Protein AF-A0A409V7B9-F1 (afdb_monomer)

Secondary structure (DSSP, 8-state):
--PPPPEEEEE--SSHHHHHHHHHIIIII--TT-EEEEEEEE--HHHHHHHHS-S---HHHHHHHHHHHHHHHHHHHHHHHHHHHHTT--EEEEEEESS-HHHHHHHHHHHTT-SEEEE-SS-TTGGGGSSS--

Radius of gyration: 17.19 Å; Cα contacts (8 Å, |Δi|>4): 161; chains: 1; bounding box: 42×30×49 Å

Foldseek 3Di:
DPDAAAEEEQEDALDPLSLVLVVCCLPPPDDPRHAYEYEHEQDLPVVVVVVPDPDPDDPVVVVVSVVVSVVVSVVSLVVVVVSCVVSVHDYHYDYHYDDDSVVRSVVVCVVVVHPDYTYGPDDPVRVVPPPDDD

Mean predicted aligned error: 8.81 Å

Organism: Mytilus galloprovincialis (NCBI:txid29158)

Structure (mmCIF, N/CA/C/O backbone):
data_AF-A0A409V7B9-F1
#
_entry.id   AF-A0A409V7B9-F1
#
loop_
_atom_site.group_PDB
_atom_site.id
_atom_site.type_symbol
_atom_site.label_atom_id
_atom_site.label_alt_id
_atom_site.label_comp_id
_atom_site.label_asym_id
_atom_site.label_entity_id
_atom_site.label_seq_id
_atom_site.pdbx_PDB_ins_code
_atom_site.Cartn_x
_atom_site.Cartn_y
_atom_site.Cartn_z
_atom_site.occupancy
_atom_site.B_iso_or_equiv
_atom_site.auth_seq_id
_atom_site.auth_comp_id
_atom_site.auth_asym_id
_atom_site.auth_atom_id
_atom_site.pdbx_PDB_model_num
ATOM 1 N N . MET A 1 1 ? -19.707 -13.754 18.520 1.00 42.25 1 MET A N 1
ATOM 2 C CA . MET A 1 1 ? -18.429 -13.749 17.783 1.00 42.25 1 MET A CA 1
ATOM 3 C C . MET A 1 1 ? -17.937 -12.320 17.846 1.00 42.25 1 MET A C 1
ATOM 5 O O . MET A 1 1 ? -18.620 -11.458 17.318 1.00 42.25 1 MET A O 1
ATOM 9 N N . THR A 1 2 ? -16.898 -12.034 18.625 1.00 46.50 2 THR A N 1
ATOM 10 C CA . THR A 1 2 ? -16.304 -10.691 18.655 1.00 46.50 2 THR A CA 1
ATOM 11 C C . THR A 1 2 ? -15.666 -10.464 17.291 1.00 46.50 2 THR A C 1
ATOM 13 O O . THR A 1 2 ? -14.771 -11.223 16.922 1.00 46.50 2 THR A O 1
ATOM 16 N N . GLU A 1 3 ? -16.192 -9.520 16.510 1.00 60.00 3 GLU A N 1
ATOM 17 C CA . GLU A 1 3 ? -15.586 -9.119 15.239 1.00 60.00 3 GLU A CA 1
ATOM 18 C C . GLU A 1 3 ? -14.113 -8.783 15.501 1.00 60.00 3 GLU A C 1
ATOM 20 O O . GLU A 1 3 ? -13.806 -7.983 16.385 1.00 60.00 3 GLU A O 1
ATOM 25 N N . GLY A 1 4 ? -13.201 -9.468 14.806 1.00 72.38 4 GLY A N 1
ATOM 26 C CA . GLY A 1 4 ? -11.786 -9.109 14.839 1.00 72.38 4 GLY A CA 1
ATOM 27 C C . GLY A 1 4 ? -11.583 -7.697 14.289 1.00 72.38 4 GLY A C 1
ATOM 28 O O . GLY A 1 4 ? -12.451 -7.168 13.591 1.00 72.38 4 GLY A O 1
ATOM 29 N N . ASN A 1 5 ? -10.436 -7.090 14.598 1.00 87.94 5 ASN A N 1
ATOM 30 C CA . ASN A 1 5 ? -10.037 -5.808 14.021 1.00 87.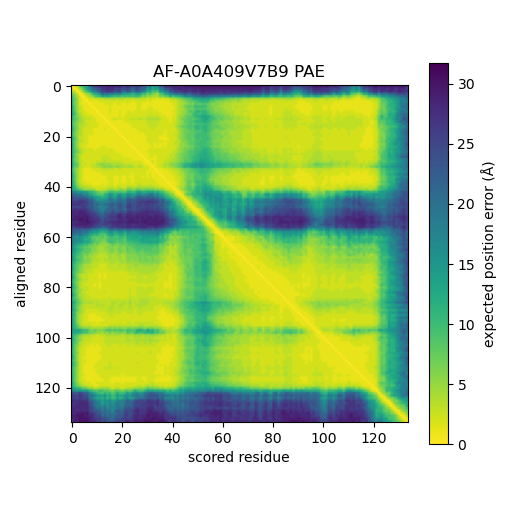94 5 ASN A CA 1
ATOM 31 C C . ASN A 1 5 ? -10.209 -5.836 12.497 1.00 87.94 5 ASN A C 1
ATOM 33 O O . ASN A 1 5 ? -9.818 -6.801 11.834 1.00 87.94 5 ASN A O 1
ATOM 37 N N . ARG A 1 6 ? -10.813 -4.787 11.929 1.00 95.31 6 ARG A N 1
ATOM 38 C CA . ARG A 1 6 ? -10.960 -4.713 10.474 1.00 95.31 6 ARG A CA 1
ATOM 39 C C . ARG A 1 6 ? -9.616 -4.349 9.855 1.00 95.31 6 ARG A C 1
ATOM 41 O O . ARG A 1 6 ? -8.942 -3.425 10.307 1.00 95.31 6 ARG A O 1
ATOM 48 N N . VAL A 1 7 ? -9.255 -5.048 8.786 1.00 97.62 7 VAL A N 1
ATOM 49 C CA . VAL A 1 7 ? -8.055 -4.732 8.014 1.00 97.62 7 VAL A CA 1
ATOM 50 C C . VAL A 1 7 ? -8.397 -3.673 6.971 1.00 97.62 7 VAL A C 1
ATOM 52 O O . VAL A 1 7 ? -9.309 -3.866 6.161 1.00 97.62 7 VAL A O 1
ATOM 55 N N . VAL A 1 8 ? -7.666 -2.559 6.981 1.00 97.81 8 VAL A N 1
ATOM 56 C CA . VAL A 1 8 ? -7.809 -1.473 6.003 1.00 97.81 8 VAL A CA 1
ATOM 57 C C . VAL A 1 8 ? -6.563 -1.427 5.136 1.00 9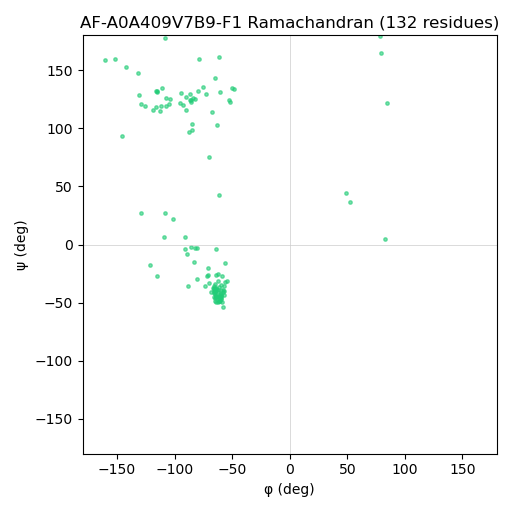7.81 8 VAL A C 1
ATOM 59 O O . VAL A 1 8 ? -5.456 -1.203 5.624 1.00 97.81 8 VAL A O 1
ATOM 62 N N . VAL A 1 9 ? -6.749 -1.629 3.834 1.00 98.19 9 VAL A N 1
ATOM 63 C CA . VAL A 1 9 ? -5.670 -1.534 2.854 1.00 98.19 9 VAL A CA 1
ATOM 64 C C . VAL A 1 9 ? -5.650 -0.136 2.253 1.00 98.19 9 VAL A C 1
ATOM 66 O O . VAL A 1 9 ? -6.674 0.341 1.770 1.00 98.19 9 VAL A O 1
ATOM 69 N N . ILE A 1 10 ? -4.481 0.500 2.219 1.00 97.00 10 ILE A N 1
ATOM 70 C CA . ILE A 1 10 ? -4.261 1.752 1.488 1.00 97.00 10 ILE A CA 1
ATOM 71 C C . ILE A 1 10 ? -3.193 1.500 0.422 1.00 97.00 10 ILE A C 1
ATOM 73 O O . ILE A 1 10 ? -2.052 1.167 0.737 1.00 97.00 10 ILE A O 1
ATOM 77 N N . ALA A 1 11 ? -3.559 1.619 -0.852 1.00 95.44 11 ALA A N 1
ATOM 78 C CA . ALA A 1 11 ? -2.617 1.465 -1.955 1.00 95.44 11 ALA A CA 1
ATOM 79 C C . ALA A 1 11 ? -1.908 2.797 -2.224 1.00 95.44 11 ALA A C 1
ATOM 81 O O . ALA A 1 11 ? -2.563 3.805 -2.499 1.00 95.44 11 ALA A O 1
ATOM 82 N N . MET A 1 12 ? -0.575 2.796 -2.159 1.00 93.62 12 MET A N 1
ATOM 83 C CA . MET A 1 12 ? 0.237 4.000 -2.322 1.00 93.62 12 MET A CA 1
ATOM 84 C C . MET A 1 12 ? 1.379 3.778 -3.313 1.00 93.62 12 MET A C 1
ATOM 86 O O . MET A 1 12 ? 2.161 2.841 -3.185 1.00 93.62 12 MET A O 1
ATOM 90 N N . ASP A 1 13 ? 1.509 4.668 -4.294 1.00 88.81 13 ASP A N 1
ATOM 91 C CA . ASP A 1 13 ? 2.570 4.657 -5.314 1.00 88.81 13 ASP A CA 1
ATOM 92 C C . ASP A 1 13 ? 3.594 5.794 -5.128 1.00 88.81 13 ASP A C 1
ATOM 94 O O . ASP A 1 13 ? 4.474 5.976 -5.963 1.00 88.81 13 ASP A O 1
ATOM 98 N N . GLY A 1 14 ? 3.487 6.555 -4.033 1.00 87.94 14 GLY A N 1
ATOM 99 C CA . GLY A 1 14 ? 4.302 7.745 -3.770 1.00 87.94 14 GLY A CA 1
ATOM 100 C C . GLY A 1 14 ? 3.795 9.019 -4.459 1.00 87.94 14 GLY A C 1
ATOM 101 O O . GLY A 1 14 ? 4.454 10.054 -4.377 1.00 87.94 14 GLY A O 1
ATOM 102 N N . SER A 1 15 ? 2.643 8.971 -5.138 1.00 89.00 15 SER A N 1
ATOM 103 C CA . SER A 1 15 ? 2.021 10.157 -5.733 1.00 89.00 15 SER A CA 1
ATOM 104 C C . SER A 1 15 ? 1.267 11.016 -4.709 1.00 89.00 15 SER A C 1
ATOM 106 O O . SER A 1 15 ? 0.797 10.541 -3.676 1.00 89.00 15 SER A O 1
ATOM 108 N N . ALA A 1 16 ? 1.046 12.287 -5.054 1.00 89.62 16 ALA A N 1
ATOM 109 C CA . ALA A 1 16 ? 0.247 13.203 -4.239 1.00 89.62 16 ALA A CA 1
ATOM 110 C C . ALA A 1 16 ? -1.223 12.766 -4.084 1.00 89.62 16 ALA A C 1
ATOM 112 O O . ALA A 1 16 ? -1.886 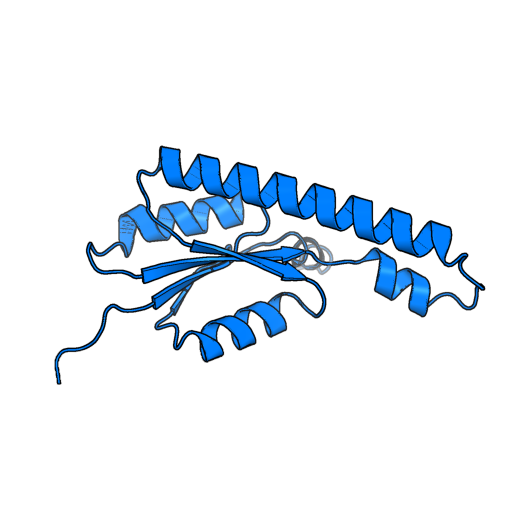13.149 -3.126 1.00 89.62 16 ALA A O 1
ATOM 113 N N . ASP A 1 17 ? -1.770 11.992 -5.025 1.00 90.31 17 ASP A N 1
ATOM 114 C CA . ASP A 1 17 ? -3.133 11.466 -4.900 1.00 90.31 17 ASP A CA 1
ATOM 115 C C . ASP A 1 17 ? -3.187 10.227 -3.995 1.00 90.31 17 ASP A C 1
ATOM 117 O O . ASP A 1 17 ? -4.188 10.031 -3.305 1.00 90.31 17 ASP A O 1
ATOM 121 N N . ALA A 1 18 ? -2.112 9.433 -3.936 1.00 92.06 18 ALA A N 1
ATOM 122 C CA . ALA A 1 18 ? -1.957 8.399 -2.917 1.00 92.06 18 ALA A CA 1
ATOM 123 C C . ALA A 1 18 ? -1.833 9.002 -1.508 1.00 92.06 18 ALA A C 1
ATOM 125 O O . ALA A 1 18 ? -2.423 8.475 -0.569 1.00 92.06 18 ALA A O 1
ATOM 126 N N . ASP A 1 19 ? -1.144 10.134 -1.361 1.00 92.50 19 ASP A N 1
ATOM 127 C CA . ASP A 1 19 ? -1.063 10.848 -0.080 1.00 92.50 19 ASP A CA 1
ATOM 128 C C . ASP A 1 19 ? -2.447 11.277 0.425 1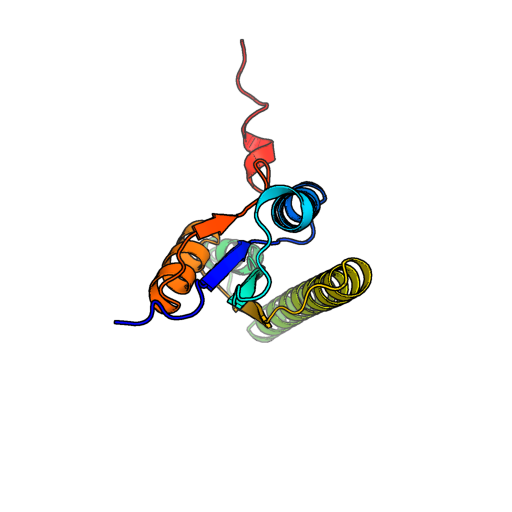.00 92.50 19 ASP A C 1
ATOM 130 O O . ASP A 1 19 ? -2.826 10.975 1.554 1.00 92.50 19 ASP A O 1
ATOM 134 N N . LYS A 1 20 ? -3.268 11.868 -0.452 1.00 93.12 20 LYS A N 1
ATOM 135 C CA . LYS A 1 20 ? -4.651 12.243 -0.112 1.00 93.12 20 LYS A CA 1
ATOM 136 C C . LYS A 1 20 ? -5.504 11.051 0.325 1.00 93.12 20 LYS A C 1
ATOM 138 O O . LYS A 1 20 ? -6.474 11.237 1.055 1.00 93.12 20 LYS A O 1
ATOM 143 N N . ALA A 1 21 ? -5.191 9.838 -0.133 1.00 93.94 21 ALA A N 1
ATOM 144 C CA . ALA A 1 21 ? -5.893 8.631 0.295 1.00 93.94 21 ALA A CA 1
ATOM 145 C C . ALA A 1 21 ? -5.594 8.299 1.768 1.00 93.94 21 ALA A C 1
ATOM 147 O O . ALA A 1 21 ? -6.514 7.958 2.517 1.00 93.94 21 ALA A O 1
ATOM 148 N N . LEU A 1 22 ? -4.337 8.463 2.197 1.00 93.94 22 LEU A N 1
ATOM 149 C CA . LEU A 1 22 ? -3.940 8.342 3.601 1.00 93.94 22 LEU A CA 1
ATOM 150 C C . LEU A 1 22 ? -4.582 9.444 4.461 1.00 93.94 22 LEU A C 1
ATOM 152 O O . LEU A 1 22 ? -5.117 9.149 5.533 1.00 93.94 22 LEU A O 1
ATOM 156 N N . ASP A 1 23 ? -4.608 10.685 3.970 1.00 94.06 23 ASP A N 1
ATOM 157 C CA . ASP A 1 23 ? -5.258 11.814 4.654 1.00 94.06 23 ASP A CA 1
ATOM 158 C C . ASP A 1 23 ? -6.755 11.571 4.846 1.00 94.06 23 ASP A C 1
ATOM 160 O O . ASP A 1 23 ? -7.310 11.769 5.932 1.00 94.06 23 ASP A O 1
ATOM 164 N N . PHE A 1 24 ? -7.414 11.113 3.779 1.00 94.75 24 PHE A N 1
ATOM 165 C CA . PHE A 1 24 ? -8.833 10.805 3.785 1.00 94.75 24 PHE A CA 1
ATOM 166 C C . PHE A 1 24 ? -9.156 9.726 4.814 1.00 94.75 24 PHE A C 1
ATOM 168 O O . PHE A 1 24 ? -10.088 9.904 5.600 1.00 94.75 24 PHE A O 1
ATOM 175 N N . TYR A 1 25 ? -8.372 8.645 4.848 1.00 94.81 25 TYR A N 1
ATOM 176 C CA . TYR A 1 25 ? -8.522 7.607 5.859 1.00 94.81 25 TYR A CA 1
ATOM 177 C C . TYR A 1 25 ? -8.378 8.185 7.272 1.00 94.81 25 TYR A C 1
ATOM 179 O O . TYR A 1 25 ? -9.292 8.046 8.085 1.00 94.81 25 TYR A O 1
ATOM 187 N N . SER A 1 26 ? -7.273 8.890 7.526 1.00 92.81 26 SER A N 1
ATOM 188 C CA . SER A 1 26 ? -6.923 9.420 8.848 1.00 92.81 26 SER A CA 1
ATOM 189 C C . SER A 1 26 ? -7.980 10.390 9.386 1.00 92.81 26 SER A C 1
ATOM 191 O O . SER A 1 26 ? -8.259 10.404 10.579 1.00 92.81 26 SER A O 1
ATOM 193 N N . THR A 1 27 ? -8.602 11.172 8.500 1.00 93.75 27 THR A N 1
ATOM 194 C CA . THR A 1 27 ? -9.583 12.201 8.874 1.00 93.75 27 THR A CA 1
ATOM 195 C C . THR A 1 27 ? -11.016 11.669 8.964 1.00 93.75 27 THR A C 1
ATOM 197 O O . THR A 1 27 ? -11.789 12.139 9.794 1.00 93.75 27 THR A O 1
ATOM 200 N N . ASN A 1 28 ? -11.403 10.722 8.101 1.00 94.62 28 ASN A N 1
ATOM 201 C CA . ASN A 1 28 ? -12.819 10.377 7.901 1.00 94.62 28 ASN A CA 1
ATOM 202 C C . ASN A 1 28 ? -13.176 8.951 8.317 1.00 94.62 28 ASN A C 1
ATOM 204 O O . ASN A 1 28 ? -14.338 8.675 8.609 1.00 94.62 28 ASN A O 1
ATOM 208 N N . LEU A 1 29 ? -12.213 8.028 8.279 1.00 93.88 29 LEU A N 1
ATOM 209 C CA . LEU A 1 29 ? -12.480 6.597 8.422 1.00 93.88 29 LEU A CA 1
ATOM 210 C C . LEU A 1 29 ? -11.747 5.946 9.586 1.00 93.88 29 LEU A C 1
ATOM 212 O O . LEU A 1 29 ? -12.162 4.852 9.963 1.00 93.88 29 LEU A O 1
ATOM 216 N N . TYR A 1 30 ? -10.706 6.582 10.126 1.00 92.25 30 TYR A N 1
ATOM 217 C CA . TYR A 1 30 ? -9.865 6.041 11.187 1.00 92.25 30 TYR A CA 1
ATOM 218 C C . TYR A 1 30 ? -10.676 5.502 12.369 1.00 92.25 30 TYR A C 1
ATOM 220 O O . TYR A 1 30 ? -11.595 6.153 12.875 1.00 92.25 30 TYR A O 1
ATOM 228 N N . ARG A 1 31 ? -10.293 4.312 12.837 1.00 92.38 31 ARG A N 1
ATOM 229 C CA . ARG A 1 31 ? -10.709 3.756 14.126 1.00 92.38 31 ARG A CA 1
ATOM 230 C C . ARG A 1 31 ? -9.481 3.248 14.865 1.00 92.38 31 ARG A C 1
ATOM 232 O O . ARG A 1 31 ? -8.554 2.733 14.253 1.00 92.38 31 ARG A O 1
ATOM 239 N N . GLU A 1 32 ? -9.516 3.347 16.190 1.00 88.38 32 GLU A N 1
ATOM 240 C CA . GLU A 1 32 ? -8.406 2.959 17.073 1.00 88.38 32 GLU A CA 1
ATOM 241 C C . GLU A 1 32 ? -7.959 1.500 16.887 1.00 88.38 32 GLU A C 1
ATOM 243 O O . GLU A 1 32 ? -6.777 1.197 16.991 1.00 88.38 32 GLU A O 1
ATOM 248 N N . ASN A 1 33 ? -8.895 0.613 16.539 1.00 91.12 33 ASN A N 1
ATOM 249 C CA . ASN A 1 33 ? -8.656 -0.821 16.380 1.00 91.12 33 ASN A CA 1
ATOM 250 C C . ASN A 1 33 ? -8.525 -1.257 14.909 1.00 91.12 33 ASN A C 1
ATOM 252 O O . ASN A 1 33 ? -8.789 -2.415 14.591 1.00 91.12 33 ASN A O 1
ATOM 256 N N . ASP A 1 34 ? -8.200 -0.348 13.990 1.00 94.56 34 ASP A N 1
ATOM 257 C CA . ASP A 1 34 ? -7.977 -0.718 12.590 1.00 94.56 34 ASP A CA 1
ATOM 258 C C . ASP A 1 34 ? -6.576 -1.307 12.387 1.00 94.56 34 ASP A C 1
ATOM 260 O O . ASP A 1 34 ? -5.566 -0.713 12.767 1.00 94.56 34 ASP A O 1
ATOM 264 N N . ASP A 1 35 ? -6.507 -2.447 11.698 1.00 95.94 35 ASP A N 1
ATOM 265 C CA . ASP A 1 35 ? -5.246 -3.032 11.248 1.00 95.94 35 ASP A CA 1
ATOM 266 C C . ASP A 1 35 ? -4.886 -2.445 9.876 1.00 95.94 35 ASP A C 1
ATOM 268 O O . ASP A 1 35 ? -5.366 -2.894 8.829 1.00 95.94 35 ASP A O 1
ATOM 272 N N . ILE A 1 36 ? -4.038 -1.418 9.868 1.00 96.88 36 ILE A N 1
ATOM 273 C CA . ILE A 1 36 ? -3.715 -0.666 8.651 1.00 96.88 36 ILE A CA 1
ATOM 274 C C . ILE A 1 36 ? -2.567 -1.341 7.894 1.00 96.88 36 ILE A C 1
ATOM 276 O O . ILE A 1 36 ? -1.499 -1.629 8.448 1.00 96.88 36 ILE A O 1
ATOM 280 N N . VAL A 1 37 ? -2.771 -1.566 6.596 1.00 97.81 37 VAL A N 1
ATOM 281 C CA . VAL A 1 37 ? -1.768 -2.130 5.688 1.00 97.81 37 VAL A CA 1
ATOM 282 C C . VAL A 1 37 ? -1.587 -1.213 4.485 1.00 97.81 37 VAL A C 1
ATOM 284 O O . VAL A 1 37 ? -2.517 -0.999 3.710 1.00 97.81 37 VAL A O 1
ATOM 287 N N . ILE A 1 38 ? -0.373 -0.704 4.293 1.00 97.50 38 ILE A N 1
ATOM 288 C CA . ILE A 1 38 ? -0.005 0.030 3.084 1.00 97.50 38 ILE A CA 1
ATOM 289 C C . ILE A 1 38 ? 0.541 -0.949 2.052 1.00 97.50 38 ILE A C 1
ATOM 291 O O . ILE A 1 38 ? 1.472 -1.701 2.341 1.00 97.50 38 ILE A O 1
ATOM 295 N N . LEU A 1 39 ? -0.016 -0.925 0.844 1.00 96.38 39 LEU A N 1
ATOM 296 C CA . LEU A 1 39 ? 0.482 -1.703 -0.287 1.00 96.38 39 LEU A CA 1
ATOM 297 C C . LEU A 1 39 ? 1.164 -0.772 -1.287 1.00 96.38 39 LEU A C 1
ATOM 299 O O . LEU A 1 39 ? 0.519 0.110 -1.854 1.00 96.38 39 LEU A O 1
ATOM 303 N N . HIS A 1 40 ? 2.453 -0.998 -1.532 1.00 94.38 40 HIS A N 1
ATOM 304 C CA . HIS A 1 40 ? 3.208 -0.306 -2.573 1.00 94.38 40 HIS A CA 1
ATOM 305 C C . HIS A 1 40 ? 3.594 -1.287 -3.678 1.00 94.38 40 HIS A C 1
ATOM 307 O O . HIS A 1 40 ? 4.363 -2.213 -3.436 1.00 94.38 40 HIS A O 1
ATOM 313 N N . CYS A 1 41 ? 3.065 -1.094 -4.886 1.00 89.50 41 CYS A N 1
ATOM 314 C CA . CYS A 1 41 ? 3.403 -1.932 -6.036 1.00 89.50 41 CYS A CA 1
ATOM 315 C C . CYS A 1 41 ? 4.561 -1.326 -6.827 1.00 89.50 41 CYS A C 1
ATOM 317 O O . CYS A 1 41 ? 4.431 -0.237 -7.388 1.00 89.50 41 CYS A O 1
ATOM 319 N N . VAL A 1 42 ? 5.658 -2.070 -6.940 1.00 82.69 42 VAL A N 1
ATOM 320 C CA . VAL A 1 42 ? 6.765 -1.742 -7.837 1.00 82.69 42 VAL A CA 1
ATOM 321 C C . VAL A 1 42 ? 6.425 -2.289 -9.217 1.00 82.69 42 VAL A C 1
ATOM 323 O O . VAL A 1 42 ? 6.484 -3.493 -9.474 1.00 82.69 42 VAL A O 1
ATOM 326 N N . HIS A 1 43 ? 6.026 -1.394 -10.116 1.00 69.69 43 HIS A N 1
ATOM 327 C CA . HIS A 1 43 ? 5.729 -1.769 -11.489 1.00 69.69 43 HIS A CA 1
ATOM 328 C C . HIS A 1 43 ? 7.012 -1.774 -12.323 1.00 69.69 43 HIS A C 1
ATOM 330 O O . HIS A 1 43 ? 7.438 -0.733 -12.826 1.00 69.69 43 HIS A O 1
ATOM 336 N N . HIS A 1 44 ? 7.595 -2.955 -12.528 1.00 64.06 44 HIS A N 1
ATOM 337 C CA . HIS A 1 44 ? 8.745 -3.146 -13.412 1.00 64.06 44 HIS A CA 1
ATOM 338 C C . HIS A 1 44 ? 8.333 -2.981 -14.880 1.00 64.06 44 HIS A C 1
ATOM 340 O O . HIS A 1 44 ? 8.187 -3.942 -15.633 1.00 64.06 44 HIS A O 1
ATOM 346 N N . ARG A 1 45 ? 8.121 -1.735 -15.315 1.00 53.78 45 ARG A N 1
ATOM 347 C CA . ARG A 1 45 ? 7.724 -1.451 -16.700 1.00 53.78 45 ARG A CA 1
ATOM 348 C C . ARG A 1 45 ? 8.808 -1.866 -17.695 1.00 53.78 45 ARG A C 1
ATOM 350 O O . ARG A 1 45 ? 8.469 -2.188 -18.827 1.00 53.78 45 ARG A O 1
ATOM 357 N N . SER A 1 46 ? 10.074 -1.899 -17.263 1.00 51.38 46 SER A N 1
ATOM 358 C CA . SER A 1 46 ? 11.197 -2.266 -18.125 1.00 51.38 46 SER A CA 1
ATOM 359 C C . SER A 1 46 ? 11.104 -3.719 -18.598 1.00 51.38 46 SER A C 1
ATOM 361 O O . SER A 1 46 ? 11.340 -3.972 -19.774 1.00 51.38 46 SER A O 1
ATOM 363 N N . VAL A 1 47 ? 10.655 -4.645 -17.748 1.00 49.22 47 VAL A N 1
ATOM 364 C CA . VAL A 1 47 ? 10.631 -6.090 -18.038 1.00 49.22 47 VAL A CA 1
ATOM 365 C C . VAL A 1 47 ? 9.664 -6.414 -19.167 1.00 49.22 47 VAL A C 1
ATOM 367 O O . VAL A 1 47 ? 10.029 -7.130 -20.091 1.00 49.22 47 VAL A O 1
ATOM 370 N N . TYR A 1 48 ? 8.481 -5.795 -19.176 1.00 48.09 48 TYR A N 1
ATOM 371 C CA . TYR A 1 48 ? 7.528 -5.966 -20.274 1.00 48.09 48 TYR A CA 1
ATOM 372 C C . TYR A 1 48 ? 8.054 -5.402 -21.599 1.00 48.09 48 TYR A C 1
ATOM 374 O O . TYR A 1 48 ? 7.785 -5.973 -22.653 1.00 48.09 48 TYR A O 1
ATOM 382 N N . THR A 1 49 ? 8.830 -4.312 -21.574 1.00 47.19 49 THR A N 1
ATOM 383 C CA . THR A 1 49 ? 9.555 -3.819 -22.762 1.00 47.19 49 THR A CA 1
ATOM 384 C C . THR A 1 49 ? 10.715 -4.727 -23.174 1.00 47.19 49 THR A C 1
ATOM 386 O O . THR A 1 49 ? 10.967 -4.852 -24.365 1.00 47.19 49 THR A O 1
ATOM 38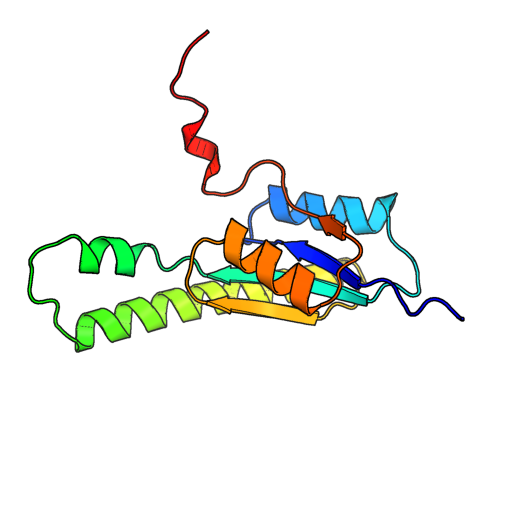9 N N . TYR A 1 50 ? 11.401 -5.384 -22.236 1.00 47.28 50 TYR A N 1
ATOM 390 C CA . TYR A 1 50 ? 12.475 -6.331 -22.551 1.00 47.28 50 TYR A CA 1
ATOM 391 C C . TYR A 1 50 ? 11.938 -7.651 -23.120 1.00 47.28 50 TYR A C 1
ATOM 393 O O . TYR A 1 50 ? 12.530 -8.184 -24.050 1.00 47.28 50 TYR A O 1
ATOM 401 N N . GLU A 1 51 ? 10.785 -8.138 -22.655 1.00 46.38 51 GLU A N 1
ATOM 402 C CA . GLU A 1 51 ? 10.123 -9.319 -23.233 1.00 46.38 51 GLU A CA 1
ATOM 403 C C . GLU A 1 51 ? 9.515 -9.054 -24.621 1.00 46.38 51 GLU A C 1
ATOM 405 O O . GLU A 1 51 ? 9.384 -9.973 -25.427 1.00 46.38 51 GLU A O 1
ATOM 410 N N . SER A 1 52 ? 9.150 -7.804 -24.930 1.00 47.09 52 SER A N 1
ATOM 411 C CA . SER A 1 52 ? 8.519 -7.444 -26.210 1.00 47.09 52 SER A CA 1
ATOM 412 C C . SER A 1 52 ? 9.499 -7.025 -27.312 1.00 47.09 52 SER A C 1
ATOM 414 O O . SER A 1 52 ? 9.080 -6.849 -28.458 1.00 47.09 52 SER A O 1
ATOM 416 N N . ILE A 1 53 ? 10.803 -6.934 -27.025 1.00 46.53 53 ILE A N 1
ATOM 417 C CA . ILE A 1 53 ? 11.836 -6.704 -28.039 1.00 46.53 53 ILE A CA 1
ATOM 418 C C . ILE A 1 53 ? 12.570 -8.026 -28.280 1.00 46.53 53 ILE A C 1
ATOM 420 O O . ILE A 1 53 ? 13.181 -8.587 -27.381 1.00 46.53 53 ILE A O 1
ATOM 424 N N . TRP A 1 54 ? 12.539 -8.501 -29.525 1.00 44.88 54 TRP A N 1
ATOM 425 C CA . TRP A 1 54 ? 13.305 -9.628 -30.084 1.00 44.88 54 TRP A CA 1
ATOM 426 C C . TRP A 1 54 ? 14.843 -9.416 -30.045 1.00 44.88 54 TRP A C 1
ATOM 428 O O . TRP A 1 54 ? 15.550 -9.690 -31.013 1.00 44.88 54 TRP A O 1
ATOM 438 N N . ALA A 1 55 ? 15.391 -8.891 -28.950 1.00 48.78 55 ALA A N 1
ATOM 439 C CA . ALA A 1 55 ? 16.818 -8.685 -28.756 1.00 48.78 55 ALA A CA 1
ATOM 440 C C . ALA A 1 55 ? 17.313 -9.577 -27.606 1.00 48.78 55 ALA A C 1
ATOM 442 O O . ALA A 1 55 ? 16.698 -9.580 -26.537 1.00 48.78 55 ALA A O 1
ATOM 443 N N . PRO A 1 56 ? 18.425 -10.317 -27.780 1.00 50.03 56 PRO A N 1
ATOM 444 C CA . PRO A 1 56 ? 19.063 -11.006 -26.668 1.00 50.03 56 PRO A CA 1
ATOM 445 C C . PRO A 1 56 ? 19.537 -9.936 -25.684 1.00 50.03 56 PRO A C 1
ATOM 447 O O . PRO A 1 56 ? 20.507 -9.223 -25.937 1.00 50.03 56 PRO A O 1
ATOM 450 N N . THR A 1 57 ? 18.797 -9.766 -24.594 1.00 62.91 57 THR A N 1
ATOM 451 C CA . THR A 1 57 ? 19.161 -8.803 -23.561 1.00 62.91 57 THR A CA 1
ATOM 452 C C . THR A 1 57 ? 20.167 -9.487 -22.648 1.00 62.91 57 THR A C 1
ATOM 454 O O . THR A 1 57 ? 19.916 -10.593 -22.168 1.00 62.91 57 THR A O 1
ATOM 457 N N . ASP A 1 58 ? 21.323 -8.858 -22.454 1.00 73.19 58 ASP A N 1
ATOM 458 C CA . ASP A 1 58 ? 22.351 -9.341 -21.538 1.00 73.19 58 ASP A CA 1
ATOM 459 C C . ASP A 1 58 ? 21.745 -9.592 -20.137 1.00 73.19 58 ASP A C 1
ATOM 461 O O . ASP A 1 58 ? 21.145 -8.673 -19.565 1.00 73.19 58 ASP A O 1
ATOM 465 N N . PRO A 1 59 ? 21.878 -10.806 -19.564 1.00 72.25 59 PRO A N 1
ATOM 466 C CA . PRO A 1 59 ? 21.366 -11.111 -18.227 1.00 72.25 59 PRO A CA 1
ATOM 467 C C . PRO A 1 59 ? 21.883 -10.151 -17.143 1.00 72.25 59 PRO A C 1
ATOM 469 O O . PRO A 1 59 ? 21.163 -9.857 -16.184 1.00 72.25 59 PRO A O 1
ATOM 472 N N . GLY A 1 60 ? 23.104 -9.623 -17.304 1.00 77.31 60 GLY A N 1
ATOM 473 C CA . GLY A 1 60 ? 23.672 -8.603 -16.420 1.00 77.31 60 GLY A CA 1
ATOM 474 C C . GLY A 1 60 ? 22.883 -7.292 -16.462 1.00 77.31 60 GLY A C 1
ATOM 475 O O . GLY A 1 60 ? 22.465 -6.789 -15.420 1.00 77.31 60 GLY A O 1
ATOM 476 N N . ALA A 1 61 ? 22.603 -6.777 -17.659 1.00 73.56 61 ALA A N 1
ATOM 477 C CA . ALA A 1 61 ? 21.792 -5.575 -17.855 1.00 73.56 61 ALA A CA 1
ATOM 478 C C . ALA A 1 61 ? 20.362 -5.706 -17.297 1.00 73.56 61 ALA A C 1
ATOM 480 O O . ALA A 1 61 ? 19.858 -4.761 -16.686 1.00 73.56 61 ALA A O 1
ATOM 481 N N . ILE A 1 62 ? 19.723 -6.874 -17.451 1.00 74.19 62 ILE A N 1
ATOM 482 C CA . ILE A 1 62 ? 18.408 -7.147 -16.843 1.00 74.19 62 ILE A CA 1
ATOM 483 C C . ILE A 1 62 ? 18.505 -7.044 -15.317 1.00 74.19 62 ILE A C 1
ATOM 485 O O . ILE A 1 62 ? 17.709 -6.344 -14.694 1.00 74.19 62 ILE A O 1
ATOM 489 N N . SER A 1 63 ? 19.504 -7.699 -14.723 1.00 77.00 63 SER A N 1
ATOM 490 C CA . SER A 1 63 ? 19.689 -7.739 -13.267 1.00 77.00 63 SER A CA 1
ATOM 491 C C . SER A 1 63 ? 19.884 -6.337 -12.680 1.00 77.00 63 SER A C 1
ATOM 493 O O . SER A 1 63 ? 19.218 -5.977 -11.712 1.00 77.00 63 SER A O 1
ATOM 495 N N . ILE A 1 64 ? 20.706 -5.503 -13.328 1.00 80.06 64 ILE A N 1
ATOM 496 C CA . ILE A 1 64 ? 20.929 -4.105 -12.928 1.00 80.06 64 ILE A CA 1
ATOM 497 C C . ILE A 1 64 ? 19.628 -3.293 -12.993 1.00 80.06 64 ILE A C 1
ATOM 499 O O . ILE A 1 64 ? 19.318 -2.544 -12.067 1.00 80.06 64 ILE A O 1
ATOM 503 N N . ALA A 1 65 ? 18.839 -3.447 -14.062 1.00 75.56 65 ALA A N 1
ATOM 504 C CA . ALA A 1 65 ? 17.572 -2.732 -14.199 1.00 75.56 65 ALA A CA 1
ATOM 505 C C . ALA A 1 65 ? 16.558 -3.138 -13.112 1.00 75.56 65 ALA A C 1
ATOM 507 O O . ALA A 1 65 ? 15.855 -2.283 -12.571 1.00 75.56 65 ALA A O 1
ATOM 508 N N . PHE A 1 66 ? 16.494 -4.425 -12.759 1.00 77.44 66 PHE A N 1
ATOM 509 C CA . PHE A 1 66 ? 15.665 -4.907 -11.650 1.00 77.44 66 PHE A CA 1
ATOM 510 C C . PHE A 1 66 ? 16.117 -4.342 -10.300 1.00 77.44 66 PHE A C 1
ATOM 512 O O . PHE A 1 66 ? 15.277 -3.882 -9.522 1.00 77.44 66 PHE A O 1
ATOM 519 N N . GLU A 1 67 ? 17.423 -4.344 -10.026 1.00 81.94 67 GLU A N 1
ATOM 520 C CA . GLU A 1 67 ? 17.984 -3.780 -8.795 1.00 81.94 67 GLU A CA 1
ATOM 521 C C . GLU A 1 67 ? 17.689 -2.284 -8.667 1.00 81.94 67 GLU A C 1
ATOM 523 O O . GLU A 1 67 ? 17.294 -1.820 -7.594 1.00 81.94 67 GLU A O 1
ATOM 528 N N . GLU A 1 68 ? 17.819 -1.522 -9.756 1.00 82.31 68 GLU A N 1
ATOM 529 C CA . GLU A 1 68 ? 17.530 -0.089 -9.748 1.00 82.31 68 GLU A CA 1
ATOM 530 C C . GLU A 1 68 ? 16.050 0.194 -9.454 1.00 82.31 68 GLU A C 1
ATOM 532 O O . GLU A 1 68 ? 15.735 1.059 -8.632 1.00 82.31 68 GLU A O 1
ATOM 537 N N . GLU A 1 69 ? 15.135 -0.552 -10.074 1.00 80.88 69 GLU A N 1
ATOM 538 C CA . GLU A 1 69 ? 13.699 -0.417 -9.812 1.00 80.88 69 GLU A CA 1
ATOM 539 C C . GLU A 1 69 ? 13.339 -0.843 -8.383 1.00 80.88 69 GLU A C 1
ATOM 541 O O . GLU A 1 69 ? 12.576 -0.152 -7.704 1.00 80.88 69 GLU A O 1
ATOM 546 N N . SER A 1 70 ? 13.942 -1.920 -7.870 1.00 83.25 70 SER A N 1
ATOM 547 C CA . SER A 1 70 ? 13.739 -2.336 -6.477 1.00 83.25 70 SER A CA 1
ATOM 548 C C . SER A 1 70 ? 14.277 -1.289 -5.492 1.00 83.25 70 SER A C 1
ATOM 550 O O . SER A 1 70 ? 13.630 -1.003 -4.479 1.00 83.25 70 SER A O 1
ATOM 552 N N . ARG A 1 71 ? 15.409 -0.637 -5.809 1.00 87.25 71 ARG A N 1
ATOM 553 C CA . ARG A 1 71 ? 15.953 0.490 -5.034 1.00 87.25 71 ARG A CA 1
ATOM 554 C C . ARG A 1 71 ? 14.981 1.668 -5.002 1.00 87.25 71 ARG A C 1
ATOM 556 O O . ARG A 1 71 ? 14.699 2.163 -3.913 1.00 87.25 71 ARG A O 1
ATOM 563 N N . LYS A 1 72 ? 14.442 2.089 -6.152 1.00 86.06 72 LYS A N 1
ATOM 564 C CA . LYS A 1 72 ? 13.432 3.164 -6.220 1.00 86.06 72 LYS A CA 1
ATOM 565 C C . LYS A 1 72 ? 12.185 2.807 -5.410 1.00 86.06 72 LYS A C 1
ATOM 567 O O . LYS A 1 72 ? 11.714 3.625 -4.625 1.00 86.06 72 LYS A O 1
ATOM 572 N N . GLY A 1 73 ? 11.701 1.569 -5.524 1.00 87.25 73 GLY A N 1
ATOM 573 C CA . GLY A 1 73 ? 10.585 1.076 -4.714 1.00 87.25 73 GLY A CA 1
ATOM 574 C C . GLY A 1 73 ? 10.865 1.161 -3.209 1.00 87.25 73 GLY A C 1
ATOM 575 O O . GLY A 1 73 ? 10.012 1.593 -2.437 1.00 87.25 73 GLY A O 1
ATOM 576 N N . ASN A 1 74 ? 12.086 0.829 -2.778 1.00 90.00 74 ASN A N 1
ATOM 577 C CA . ASN A 1 74 ? 12.488 0.962 -1.374 1.00 90.00 74 ASN A CA 1
ATOM 578 C C . ASN A 1 74 ? 12.531 2.428 -0.908 1.00 90.00 74 ASN A C 1
ATOM 580 O O . ASN A 1 74 ? 12.202 2.710 0.243 1.00 90.00 74 ASN A O 1
ATOM 584 N N . GLU A 1 75 ? 12.934 3.365 -1.768 1.00 91.44 75 GLU A N 1
ATOM 585 C CA . GLU A 1 75 ? 12.908 4.802 -1.458 1.00 91.44 75 GLU A CA 1
ATOM 586 C C . GLU A 1 75 ? 11.475 5.310 -1.266 1.00 91.44 75 GLU A C 1
ATOM 588 O O . GLU A 1 75 ? 11.210 6.042 -0.310 1.00 91.44 75 GLU A O 1
ATOM 593 N N . VAL A 1 76 ? 10.535 4.852 -2.097 1.00 90.50 76 VAL A N 1
ATOM 594 C CA . VAL A 1 76 ? 9.109 5.170 -1.934 1.00 90.50 76 VAL A CA 1
ATOM 595 C C . VAL A 1 76 ? 8.558 4.583 -0.634 1.00 90.50 76 VAL A C 1
ATOM 597 O O . VAL A 1 76 ? 7.901 5.302 0.117 1.00 90.50 76 VAL A O 1
ATOM 600 N N . CYS A 1 77 ? 8.875 3.326 -0.303 1.00 93.00 77 CYS A N 1
ATOM 601 C CA . CYS A 1 77 ? 8.477 2.733 0.978 1.00 93.00 77 CYS A CA 1
ATOM 602 C C . CYS A 1 77 ? 8.986 3.550 2.175 1.00 93.00 77 CYS A C 1
ATOM 604 O O . CYS A 1 77 ? 8.217 3.822 3.091 1.00 93.00 77 CYS A O 1
ATOM 606 N N . LYS A 1 78 ? 10.243 4.015 2.149 1.00 94.00 78 LYS A N 1
ATOM 607 C CA . LYS A 1 78 ? 10.791 4.881 3.210 1.00 94.00 78 LYS A CA 1
ATOM 608 C C . LYS A 1 78 ? 10.048 6.214 3.318 1.00 94.00 78 LYS A C 1
ATOM 610 O O . LYS A 1 78 ? 9.792 6.685 4.423 1.00 94.00 78 LYS A O 1
ATOM 615 N N . ALA A 1 79 ? 9.696 6.826 2.188 1.00 92.75 79 ALA A N 1
ATOM 616 C CA . ALA A 1 79 ? 8.919 8.063 2.182 1.00 92.75 79 ALA A CA 1
ATOM 617 C C . ALA A 1 79 ? 7.507 7.854 2.761 1.00 92.75 79 ALA A C 1
ATOM 619 O O . ALA A 1 79 ? 7.032 8.679 3.540 1.00 92.75 79 ALA A O 1
ATOM 620 N N . ILE A 1 80 ? 6.863 6.730 2.433 1.00 93.56 80 ILE A N 1
ATOM 621 C CA . ILE A 1 80 ? 5.578 6.313 3.011 1.00 93.56 80 ILE A CA 1
ATOM 622 C C . ILE A 1 80 ? 5.707 6.119 4.525 1.00 93.56 80 ILE A C 1
ATOM 624 O O . ILE A 1 80 ? 4.899 6.653 5.277 1.00 93.56 80 ILE A O 1
ATOM 628 N N . GLU A 1 81 ? 6.729 5.399 4.992 1.00 94.31 81 GLU A N 1
ATOM 629 C CA . GLU A 1 81 ? 6.978 5.198 6.424 1.00 94.31 81 GLU A CA 1
ATOM 630 C C . GLU A 1 81 ? 7.156 6.520 7.174 1.00 94.31 81 GLU A C 1
ATOM 632 O O . GLU A 1 81 ? 6.665 6.664 8.292 1.00 94.31 81 GLU A O 1
ATOM 637 N N . GLN A 1 82 ? 7.838 7.496 6.569 1.00 93.62 82 GLN A N 1
ATOM 638 C CA . GLN A 1 82 ? 7.978 8.818 7.171 1.00 93.62 82 GLN A CA 1
ATOM 639 C C . GLN A 1 82 ? 6.628 9.537 7.269 1.00 93.62 82 GLN A C 1
ATOM 641 O O . GLN A 1 82 ? 6.290 10.036 8.337 1.00 93.62 82 GLN A O 1
ATOM 646 N N . LYS A 1 83 ? 5.815 9.508 6.209 1.00 91.44 83 LYS A N 1
ATOM 647 C CA . LYS A 1 83 ? 4.462 10.087 6.228 1.00 91.44 83 LYS A CA 1
ATOM 648 C C . LYS A 1 83 ? 3.582 9.442 7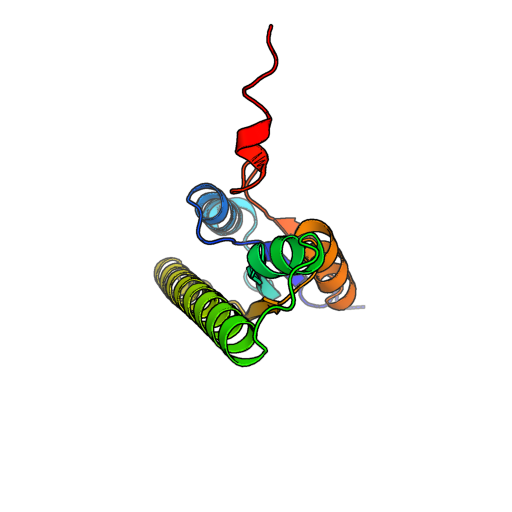.298 1.00 91.44 83 LYS A C 1
ATOM 650 O O . LYS A 1 83 ? 2.903 10.141 8.035 1.00 91.44 83 LYS A O 1
ATOM 655 N N . LEU A 1 84 ? 3.625 8.120 7.446 1.00 92.00 84 LEU A N 1
ATOM 656 C CA . LEU A 1 84 ? 2.877 7.429 8.501 1.00 92.00 84 LEU A CA 1
ATOM 657 C C . LEU A 1 84 ? 3.248 7.940 9.902 1.00 92.00 84 LEU A C 1
ATOM 659 O O . LEU A 1 84 ? 2.360 8.151 10.728 1.00 92.00 84 LEU A O 1
ATOM 663 N N . LYS A 1 85 ? 4.539 8.201 10.152 1.00 91.56 85 LYS A N 1
ATOM 664 C CA . LYS A 1 85 ? 5.003 8.808 11.411 1.00 91.56 85 LYS A CA 1
ATOM 665 C C . LYS A 1 85 ? 4.466 10.223 11.588 1.00 91.56 85 LYS A C 1
ATOM 667 O O . LYS A 1 85 ? 3.977 10.538 12.667 1.00 91.56 85 LYS A O 1
ATOM 672 N N . ASP A 1 86 ? 4.516 11.042 10.541 1.00 89.69 86 ASP A N 1
ATOM 673 C CA . ASP A 1 86 ? 4.029 12.426 10.580 1.00 89.69 86 ASP A CA 1
ATOM 674 C C . ASP A 1 86 ? 2.513 12.486 10.863 1.00 89.69 86 ASP A C 1
ATOM 676 O O . ASP A 1 86 ? 2.038 13.395 11.542 1.00 89.69 86 ASP A O 1
ATOM 680 N N . HIS A 1 87 ? 1.763 11.473 10.416 1.00 82.50 87 HIS A N 1
ATOM 681 C CA . HIS A 1 87 ? 0.332 11.300 10.684 1.00 82.50 87 HIS A CA 1
ATOM 682 C C . HIS A 1 87 ? 0.018 10.576 12.006 1.00 82.50 87 HIS A C 1
ATOM 684 O O . HIS A 1 87 ? -1.154 10.411 12.344 1.00 82.50 87 HIS A O 1
ATOM 690 N N . ASN A 1 88 ? 1.033 10.135 12.760 1.00 87.69 88 ASN A N 1
ATOM 691 C CA . ASN A 1 88 ? 0.888 9.297 13.955 1.00 87.69 88 ASN A CA 1
ATOM 692 C C . ASN A 1 88 ? 0.038 8.029 13.708 1.00 87.69 88 ASN A C 1
ATOM 694 O O . ASN A 1 88 ? -0.737 7.594 14.561 1.00 87.69 88 ASN A O 1
ATOM 698 N N . VAL A 1 89 ? 0.182 7.439 12.518 1.00 88.50 89 VAL A N 1
ATOM 699 C CA . VAL A 1 89 ? -0.526 6.233 12.082 1.00 88.50 89 VAL A CA 1
ATOM 700 C C . VAL A 1 89 ? 0.421 5.037 12.146 1.00 88.50 89 VAL A C 1
ATOM 702 O O . VAL A 1 89 ? 1.479 5.027 11.520 1.00 88.50 89 VAL A O 1
ATOM 705 N N . THR A 1 90 ? 0.020 3.986 12.863 1.00 91.94 90 THR A N 1
ATOM 706 C CA . THR A 1 90 ? 0.752 2.712 12.872 1.00 91.94 90 THR A CA 1
ATOM 707 C C . THR A 1 90 ? 0.217 1.808 11.766 1.00 91.94 90 THR A C 1
ATOM 709 O O . THR A 1 90 ? -0.942 1.405 11.807 1.00 91.94 90 THR A O 1
ATOM 712 N N . ALA A 1 91 ? 1.051 1.476 10.779 1.00 94.94 91 ALA A N 1
ATOM 713 C CA . ALA A 1 91 ? 0.667 0.611 9.666 1.00 94.94 91 ALA A CA 1
ATOM 714 C C . ALA A 1 91 ? 1.803 -0.331 9.248 1.00 94.94 91 ALA A C 1
ATOM 716 O O . ALA A 1 91 ? 2.983 -0.004 9.385 1.00 94.94 91 ALA A O 1
ATOM 717 N N . ARG A 1 92 ? 1.449 -1.493 8.685 1.00 96.25 92 ARG A N 1
ATOM 718 C CA . ARG A 1 92 ? 2.408 -2.389 8.018 1.00 96.25 92 ARG A CA 1
ATOM 719 C C . ARG A 1 92 ? 2.584 -1.959 6.567 1.00 96.25 92 ARG A C 1
AT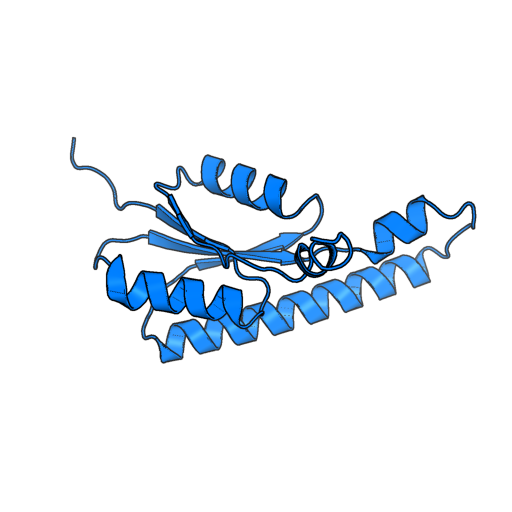OM 721 O O . ARG A 1 92 ? 1.602 -1.928 5.833 1.00 96.25 92 ARG A O 1
ATOM 728 N N . VAL A 1 93 ? 3.813 -1.697 6.132 1.00 96.38 93 VAL A N 1
ATOM 729 C CA . VAL A 1 93 ? 4.114 -1.407 4.722 1.00 96.38 93 VAL A CA 1
ATOM 730 C C . VAL A 1 93 ? 4.553 -2.694 4.025 1.00 96.38 93 VAL A C 1
ATOM 732 O O . VAL A 1 93 ? 5.510 -3.340 4.445 1.00 96.38 93 VAL A O 1
ATOM 735 N N . ILE A 1 94 ? 3.846 -3.083 2.965 1.00 95.62 94 ILE A N 1
ATOM 736 C CA . ILE A 1 94 ? 4.161 -4.253 2.142 1.00 95.62 94 ILE A CA 1
ATOM 737 C C . ILE A 1 94 ? 4.509 -3.772 0.738 1.00 95.62 94 ILE A C 1
ATOM 739 O O . ILE A 1 94 ? 3.677 -3.202 0.028 1.00 95.62 94 ILE A O 1
ATOM 743 N N . LYS A 1 95 ? 5.746 -4.052 0.331 1.00 93.25 95 LYS A N 1
ATOM 744 C CA . LYS A 1 95 ? 6.190 -3.879 -1.048 1.00 93.25 95 LYS A CA 1
ATOM 745 C C . LYS A 1 95 ? 5.768 -5.099 -1.864 1.00 93.25 95 LYS A C 1
ATOM 747 O O . LYS A 1 95 ? 6.072 -6.230 -1.492 1.00 93.25 95 LYS A O 1
ATOM 752 N N . LEU A 1 96 ? 5.056 -4.861 -2.955 1.00 90.38 96 LEU A N 1
ATOM 753 C CA . LEU A 1 96 ? 4.600 -5.865 -3.905 1.00 90.38 96 LEU A CA 1
ATOM 754 C C . LEU A 1 96 ? 5.426 -5.718 -5.181 1.00 90.38 96 LEU A C 1
ATOM 756 O O . LEU A 1 96 ? 5.513 -4.625 -5.737 1.00 90.38 96 LEU A O 1
ATOM 760 N N . GLU A 1 97 ? 6.048 -6.804 -5.625 1.00 84.69 97 GLU A N 1
ATOM 761 C CA . GLU A 1 97 ? 6.889 -6.824 -6.823 1.00 84.69 97 GLU A CA 1
ATOM 762 C C . GLU A 1 97 ? 6.208 -7.650 -7.920 1.00 84.69 97 GLU A C 1
ATOM 764 O O . GLU A 1 97 ? 5.704 -8.745 -7.666 1.00 84.69 97 GLU A O 1
ATOM 769 N N . GLY A 1 98 ? 6.204 -7.118 -9.144 1.00 76.12 98 GLY A N 1
ATOM 770 C CA . GLY A 1 98 ? 5.677 -7.810 -10.321 1.00 76.12 98 GLY A CA 1
ATOM 771 C C . GLY A 1 98 ? 4.147 -7.794 -10.471 1.00 76.12 98 GLY A C 1
ATOM 772 O O . GLY A 1 98 ? 3.387 -7.478 -9.553 1.00 76.12 98 GLY A O 1
ATOM 773 N N . GLY A 1 99 ? 3.700 -8.139 -11.682 1.00 79.19 99 GLY A N 1
ATOM 774 C CA . GLY A 1 99 ? 2.284 -8.174 -12.059 1.00 79.19 99 GLY A CA 1
ATOM 775 C C . GLY A 1 99 ? 1.662 -6.806 -12.365 1.00 79.19 99 GLY A C 1
ATOM 776 O O . GLY A 1 99 ? 2.323 -5.767 -12.323 1.00 79.19 99 GLY A O 1
ATOM 777 N N . ASP A 1 100 ? 0.374 -6.825 -12.718 1.00 83.19 100 ASP A N 1
ATOM 778 C CA . ASP A 1 100 ? -0.439 -5.612 -12.848 1.00 83.19 100 ASP A CA 1
ATOM 779 C C . ASP A 1 100 ? -0.760 -5.050 -11.447 1.00 83.19 100 ASP A C 1
ATOM 781 O O . ASP A 1 100 ? -1.250 -5.804 -10.602 1.00 83.19 100 ASP A O 1
ATOM 785 N N . PRO A 1 101 ? -0.544 -3.750 -11.169 1.00 85.31 101 PRO A N 1
ATOM 786 C CA . PRO A 1 101 ? -0.701 -3.204 -9.822 1.00 85.31 101 PRO A CA 1
ATOM 787 C C . PRO A 1 101 ? -2.126 -3.338 -9.284 1.00 85.31 101 PRO A C 1
ATOM 789 O O . PRO A 1 101 ? -2.312 -3.592 -8.097 1.00 85.31 101 PRO A O 1
ATOM 792 N N . GLY A 1 102 ? -3.136 -3.188 -10.147 1.00 86.56 102 GLY A N 1
ATOM 793 C CA . GLY A 1 102 ? -4.534 -3.323 -9.750 1.00 86.56 102 GLY A CA 1
ATOM 794 C C . GLY A 1 102 ? -4.844 -4.750 -9.314 1.00 86.56 102 GLY A C 1
ATOM 795 O O . GLY A 1 102 ? -5.387 -4.963 -8.229 1.00 86.56 102 GLY A O 1
ATOM 796 N N . HIS A 1 103 ? -4.439 -5.733 -10.121 1.00 88.88 103 HIS A N 1
ATOM 797 C CA . HIS A 1 103 ? -4.606 -7.148 -9.787 1.00 88.88 103 HIS A CA 1
ATOM 798 C C . HIS A 1 103 ? -3.853 -7.534 -8.511 1.00 88.88 103 HIS A C 1
ATOM 800 O O . HIS A 1 103 ? -4.435 -8.184 -7.641 1.00 88.88 103 HIS A O 1
ATOM 806 N N . THR A 1 104 ? -2.594 -7.115 -8.362 1.00 91.06 104 THR A N 1
ATOM 807 C CA . THR A 1 104 ? -1.782 -7.477 -7.193 1.00 91.06 104 THR A CA 1
ATOM 808 C C . THR A 1 104 ? -2.337 -6.857 -5.905 1.00 91.06 104 THR A C 1
ATOM 810 O O . THR A 1 104 ? -2.388 -7.537 -4.878 1.00 91.06 104 THR A O 1
ATOM 813 N N . VAL A 1 105 ? -2.836 -5.612 -5.946 1.00 93.31 105 VAL A N 1
ATOM 814 C CA . VAL A 1 105 ? -3.516 -4.977 -4.799 1.00 93.31 105 VAL A CA 1
ATOM 815 C C . VAL A 1 105 ? -4.777 -5.744 -4.409 1.00 93.31 105 VAL A C 1
ATOM 817 O O . VAL A 1 105 ? -4.949 -6.059 -3.234 1.00 93.31 105 VAL A O 1
ATOM 820 N N . VAL A 1 106 ? -5.644 -6.070 -5.372 1.00 95.00 106 VAL A N 1
ATOM 821 C CA . VAL A 1 106 ? -6.897 -6.796 -5.100 1.00 95.00 106 VAL A CA 1
ATOM 822 C C . VAL A 1 106 ? -6.613 -8.187 -4.543 1.00 95.00 106 VAL A C 1
ATOM 824 O O . VAL A 1 106 ? -7.212 -8.584 -3.545 1.00 95.00 106 VAL A O 1
ATOM 827 N N . HIS A 1 107 ? -5.674 -8.916 -5.147 1.00 95.44 107 HIS A N 1
ATOM 828 C CA . HIS A 1 107 ? -5.277 -10.236 -4.672 1.00 95.44 107 HIS A CA 1
ATOM 829 C C . HIS A 1 107 ? -4.766 -10.172 -3.231 1.00 95.44 107 HIS A C 1
ATOM 831 O O . HIS A 1 107 ? -5.267 -10.886 -2.365 1.00 95.44 107 HIS A O 1
ATOM 837 N N . LYS A 1 108 ? -3.850 -9.240 -2.940 1.00 96.31 108 LYS A N 1
ATOM 838 C CA . LYS A 1 108 ? -3.297 -9.109 -1.593 1.00 96.31 108 LYS A CA 1
ATOM 839 C C . LYS A 1 108 ? -4.337 -8.658 -0.568 1.00 96.31 108 LYS A C 1
ATOM 841 O O . LYS A 1 108 ? -4.305 -9.117 0.569 1.00 96.31 108 LYS A O 1
ATOM 846 N N . ALA A 1 109 ? -5.254 -7.774 -0.950 1.00 96.75 109 ALA A N 1
ATOM 847 C CA . ALA A 1 109 ? -6.355 -7.358 -0.090 1.00 96.75 109 ALA A CA 1
ATOM 848 C C . ALA A 1 109 ? -7.279 -8.536 0.263 1.00 96.75 109 ALA A C 1
ATOM 850 O O . ALA A 1 109 ? -7.677 -8.660 1.420 1.00 96.75 109 ALA A O 1
ATOM 851 N N . ASN A 1 110 ? -7.553 -9.431 -0.691 1.00 97.75 110 ASN A N 1
ATOM 852 C CA . ASN A 1 110 ? -8.320 -10.652 -0.437 1.00 97.75 110 ASN A CA 1
ATOM 853 C C . ASN A 1 110 ? -7.590 -11.603 0.520 1.00 97.75 110 ASN A C 1
ATOM 855 O O . ASN A 1 110 ? -8.202 -12.061 1.481 1.00 97.75 110 ASN A O 1
ATOM 859 N N . ASP A 1 111 ? -6.288 -11.844 0.324 1.00 97.31 111 ASP A N 1
ATOM 860 C CA . ASP A 1 111 ? -5.485 -12.682 1.234 1.00 97.31 111 ASP A CA 1
ATOM 861 C C . ASP A 1 111 ? -5.517 -12.166 2.679 1.00 97.31 111 ASP A C 1
ATOM 863 O O . ASP A 1 111 ? -5.492 -12.932 3.643 1.00 97.31 111 ASP A O 1
ATOM 867 N N . LEU A 1 112 ? -5.554 -10.841 2.828 1.00 96.62 112 LEU A N 1
ATOM 868 C CA . LEU A 1 112 ? -5.612 -10.161 4.115 1.00 96.62 112 LEU A CA 1
ATOM 869 C C . LEU A 1 112 ? -7.032 -10.087 4.697 1.00 96.62 112 LEU A C 1
ATOM 871 O O . LEU A 1 112 ? -7.186 -9.576 5.803 1.00 96.62 112 LEU A O 1
ATOM 875 N N . ASN A 1 113 ? -8.054 -10.571 3.981 1.00 96.81 113 ASN A N 1
ATOM 876 C CA . ASN A 1 113 ? -9.471 -10.374 4.303 1.00 96.81 113 ASN A CA 1
ATOM 877 C C . ASN A 1 113 ? -9.792 -8.896 4.589 1.00 96.81 113 ASN A C 1
ATOM 879 O O . ASN A 1 113 ? -10.458 -8.559 5.571 1.00 96.81 113 ASN A O 1
ATOM 883 N N . ALA A 1 114 ? -9.262 -7.999 3.751 1.00 97.12 114 ALA A N 1
ATOM 884 C CA . ALA A 1 114 ? -9.428 -6.565 3.918 1.00 97.12 114 ALA A CA 1
ATOM 885 C C . ALA A 1 114 ? -10.908 -6.174 3.861 1.00 97.12 114 ALA A C 1
ATOM 887 O O . ALA A 1 114 ? -11.630 -6.535 2.932 1.00 97.12 114 ALA A O 1
ATOM 888 N N . ALA A 1 115 ? -11.346 -5.373 4.830 1.00 97.44 115 ALA A N 1
ATOM 889 C CA . ALA A 1 115 ? -12.700 -4.833 4.845 1.00 97.44 115 ALA A CA 1
ATOM 890 C C . ALA A 1 115 ? -12.888 -3.755 3.768 1.00 97.44 115 ALA A C 1
ATOM 892 O O . ALA A 1 115 ? -14.005 -3.527 3.305 1.00 97.44 115 ALA A O 1
ATOM 893 N N . MET A 1 116 ? -11.803 -3.070 3.385 1.00 96.38 116 MET A N 1
ATOM 894 C CA . MET A 1 116 ? -11.812 -2.070 2.323 1.00 96.38 116 MET A CA 1
ATOM 895 C C . MET A 1 116 ? -10.417 -1.784 1.763 1.00 96.38 116 MET A C 1
ATOM 897 O O . MET A 1 116 ? -9.402 -1.985 2.435 1.00 96.38 116 MET A O 1
ATOM 901 N N . ILE A 1 117 ? -10.406 -1.253 0.539 1.00 97.31 117 ILE A N 1
ATOM 902 C CA . ILE A 1 117 ? -9.232 -0.707 -0.143 1.00 97.31 117 ILE A CA 1
ATOM 903 C C . ILE A 1 117 ? -9.457 0.793 -0.335 1.00 97.31 117 ILE A C 1
ATOM 905 O O . ILE A 1 117 ? -10.505 1.211 -0.830 1.00 97.31 117 ILE A O 1
ATOM 909 N N . ILE A 1 118 ? -8.466 1.595 0.031 1.00 96.00 118 ILE A N 1
ATOM 910 C CA . ILE A 1 118 ? -8.439 3.042 -0.161 1.00 96.00 118 ILE A CA 1
ATOM 911 C C . ILE A 1 118 ? -7.287 3.356 -1.115 1.00 96.00 118 ILE A C 1
ATOM 913 O O . ILE A 1 118 ? -6.180 2.846 -0.962 1.00 96.00 118 ILE A O 1
ATOM 917 N N . MET A 1 119 ? -7.543 4.174 -2.130 1.00 93.56 119 MET A N 1
ATOM 918 C CA . MET A 1 119 ? -6.534 4.546 -3.120 1.00 93.56 119 MET A CA 1
ATOM 919 C C . MET A 1 119 ? -6.824 5.924 -3.709 1.00 93.56 119 MET A C 1
ATOM 921 O O . MET A 1 119 ? -7.960 6.402 -3.677 1.00 93.56 119 MET A O 1
ATOM 925 N N . GLY A 1 120 ? -5.797 6.550 -4.284 1.00 88.88 120 GLY A N 1
ATOM 926 C CA . GLY A 1 120 ? -5.957 7.778 -5.055 1.00 88.88 120 GLY A CA 1
ATOM 927 C C . GLY A 1 120 ? -6.798 7.551 -6.318 1.00 88.88 120 GLY A C 1
ATOM 928 O O . GLY A 1 120 ? -6.689 6.524 -6.986 1.00 88.88 120 GLY A O 1
ATOM 929 N N . SER A 1 121 ? -7.629 8.532 -6.681 1.00 81.62 121 SER A N 1
ATOM 930 C CA . SER A 1 121 ? -8.475 8.465 -7.892 1.00 81.62 121 SER A CA 1
ATOM 931 C C . SER A 1 121 ? -7.684 8.578 -9.204 1.00 81.62 121 SER A C 1
ATOM 933 O O . SER A 1 121 ? -8.158 8.188 -10.278 1.00 81.62 121 SER A O 1
ATOM 935 N N . ARG A 1 122 ? -6.465 9.118 -9.130 1.00 70.38 122 ARG A N 1
ATOM 936 C CA . ARG A 1 122 ? -5.508 9.220 -10.228 1.00 70.38 122 ARG A CA 1
ATOM 937 C C . ARG A 1 122 ? -4.182 8.653 -9.729 1.00 70.38 122 ARG A C 1
A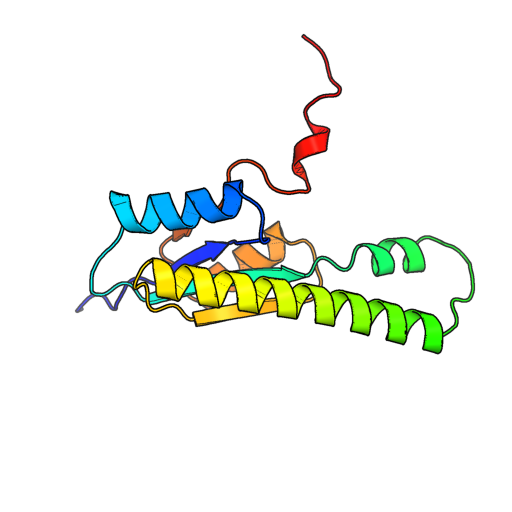TOM 939 O O . ARG A 1 122 ? -3.652 9.133 -8.741 1.00 70.38 122 ARG A O 1
ATOM 946 N N . GLY A 1 123 ? -3.676 7.621 -10.394 1.00 61.06 123 GLY A N 1
ATOM 947 C CA . GLY A 1 123 ? -2.299 7.152 -10.226 1.00 61.06 123 GLY A CA 1
ATOM 948 C C . GLY A 1 123 ? -1.480 7.490 -11.469 1.00 61.06 123 GLY A C 1
ATOM 949 O O . GLY A 1 123 ? -2.026 7.982 -12.465 1.00 61.06 123 GLY A O 1
ATOM 950 N N . LEU A 1 124 ? -0.186 7.163 -11.462 1.00 51.94 124 LEU A N 1
ATOM 951 C CA . LEU A 1 124 ? 0.721 7.383 -12.604 1.00 51.94 124 LEU A CA 1
ATOM 952 C C . LEU A 1 124 ? 0.256 6.714 -13.925 1.00 51.94 124 LEU A C 1
ATOM 954 O O . LEU A 1 124 ? 0.713 7.093 -15.002 1.00 51.94 124 LEU A O 1
ATOM 958 N N . GLY A 1 125 ? -0.694 5.770 -13.877 1.00 51.94 125 GLY A N 1
ATOM 959 C CA . GLY A 1 125 ? -1.331 5.159 -15.055 1.00 51.94 125 GLY A CA 1
ATOM 960 C C . GLY A 1 125 ? -2.497 5.953 -15.676 1.00 51.94 125 GLY A C 1
ATOM 961 O O . GLY A 1 125 ? -2.885 5.685 -16.813 1.00 51.94 125 GLY A O 1
ATOM 962 N N . THR A 1 126 ? -3.058 6.949 -14.978 1.00 46.56 126 THR A N 1
ATOM 963 C CA . THR A 1 126 ? -4.317 7.615 -15.377 1.00 46.56 126 THR A CA 1
ATOM 964 C C . THR A 1 126 ? -4.120 8.824 -16.306 1.00 46.56 126 THR A C 1
ATOM 966 O O . THR A 1 126 ? -5.092 9.303 -16.893 1.00 46.56 126 THR A O 1
ATOM 969 N N . ILE A 1 127 ? -2.881 9.279 -16.545 1.00 49.09 127 ILE A N 1
ATOM 970 C CA . ILE A 1 127 ? -2.586 10.374 -17.503 1.00 49.09 127 ILE A CA 1
ATOM 971 C C . ILE A 1 127 ? -2.948 9.996 -18.961 1.00 49.09 127 ILE A C 1
ATOM 973 O O . ILE A 1 127 ? -2.942 10.836 -19.854 1.00 49.09 127 ILE A O 1
ATOM 977 N N . ARG A 1 128 ? -3.393 8.761 -19.230 1.00 45.88 128 ARG A N 1
ATOM 978 C CA . ARG A 1 128 ? -3.929 8.372 -20.544 1.00 45.88 128 ARG A CA 1
ATOM 979 C C . ARG A 1 128 ? -5.392 8.766 -20.811 1.00 45.88 128 ARG A C 1
ATOM 981 O O . ARG A 1 128 ? -5.857 8.541 -21.923 1.00 45.88 128 ARG A O 1
ATOM 988 N N . ARG A 1 129 ? -6.120 9.363 -19.852 1.00 44.94 129 ARG A N 1
ATOM 989 C CA . ARG A 1 129 ? -7.517 9.821 -20.062 1.00 44.94 129 ARG A CA 1
ATOM 990 C C . ARG A 1 129 ? -7.677 11.271 -20.548 1.00 44.94 129 ARG A C 1
ATOM 992 O O . ARG A 1 129 ? -8.804 11.728 -20.673 1.00 44.94 129 ARG A O 1
ATOM 999 N N . THR A 1 130 ? -6.598 11.976 -20.882 1.00 46.59 130 THR A N 1
ATOM 1000 C CA . THR A 1 130 ? -6.646 13.357 -21.415 1.00 46.59 130 THR A CA 1
ATOM 1001 C C . THR A 1 130 ? -6.299 13.475 -22.907 1.00 46.59 130 THR A C 1
ATOM 1003 O O . THR A 1 130 ? -5.845 14.526 -23.342 1.00 46.59 130 THR A O 1
ATOM 1006 N N . LEU A 1 131 ? -6.526 12.429 -23.718 1.00 50.81 131 LEU A N 1
ATOM 1007 C CA . LEU A 1 131 ? -6.357 12.487 -25.187 1.00 50.81 131 LEU A CA 1
ATOM 1008 C C . LEU A 1 131 ? -7.565 11.973 -25.996 1.00 50.81 131 LEU A C 1
ATOM 1010 O O . LEU A 1 131 ? -7.404 11.524 -27.122 1.00 50.81 131 LEU A O 1
ATOM 1014 N N . LEU A 1 132 ? -8.774 12.056 -25.442 1.00 43.72 132 LEU A N 1
ATOM 1015 C CA . LEU A 1 132 ? -10.052 12.028 -26.173 1.00 43.72 132 LEU A CA 1
ATOM 1016 C C . LEU A 1 132 ? -10.966 12.963 -25.358 1.00 43.72 132 LEU A C 1
ATOM 1018 O O . LEU A 1 132 ? -11.323 12.614 -24.241 1.00 43.72 132 LEU A O 1
ATOM 1022 N N . GLY A 1 133 ? -11.072 14.257 -25.675 1.00 42.62 133 GLY A N 1
ATOM 1023 C CA . GLY A 1 133 ? -11.944 14.781 -26.731 1.00 42.62 133 GLY A CA 1
ATOM 1024 C C . GLY A 1 133 ? -13.358 14.975 -26.159 1.00 42.62 133 GLY A C 1
ATOM 1025 O O . GLY A 1 133 ? -13.903 14.017 -25.623 1.00 42.62 133 GLY A O 1
ATOM 1026 N N . SER A 1 134 ? -13.902 16.198 -26.204 1.00 43.22 134 SER A N 1
ATOM 1027 C CA . SER A 1 134 ? -15.307 16.506 -25.861 1.00 43.22 134 SER A CA 1
ATOM 1028 C C . SER A 1 134 ? -16.299 15.645 -26.631 1.00 43.22 134 SER A C 1
ATOM 1030 O O . SER A 1 134 ? -16.036 15.472 -27.845 1.00 43.22 134 SER A O 1
#

InterPro domains:
  IPR006015 Universal stress protein A family [PR01438] (5-23)
  IPR006015 Universal stress protein A family [PR01438] (111-123)
  IPR006015 Universal stress protein A family [PR01438] (129-134)
  IPR006016 UspA [PF00582] (6-134)
  IPR014729 Rossmann-like alpha/beta/alpha sandwich fold [G3DSA:3.40.50.620] (2-134)

pLDDT: mean 81.07, std 18.01, range [42.25, 98.19]

Solvent-accessible surface area (backbone atoms only — not comparable to full-atom values): 7911 Å² total; per-residue (Å²): 130,84,80,69,67,50,26,39,35,35,47,38,80,73,43,77,39,22,49,50,30,55,50,48,38,66,76,74,65,66,56,95,63,50,47,38,34,37,39,30,59,41,69,64,65,62,56,62,55,53,74,71,42,101,56,92,70,56,69,67,62,54,51,52,54,51,52,52,50,52,49,52,41,50,53,42,52,52,54,50,55,50,50,31,57,79,69,73,49,78,63,50,78,44,80,41,77,60,74,56,59,69,60,49,51,54,53,52,36,56,78,61,61,37,75,45,79,42,54,33,96,52,55,97,78,50,77,74,69,81,82,66,80,136

Nearest PDB structures (foldseek):
  3hgm-assembly1_B  TM=7.297E-01  e=3.505E-06  Halomonas elongata
  7f6h-assembly1_B  TM=4.151E-01  e=4.618E-01  Homo sapiens
  7w40-assembly1_B  TM=3.357E-01  e=7.341E-01  Homo sapiens
  7w3z-assembly1_B  TM=3.357E-01  e=7.341E-01  Homo sapiens
  7try-assembly1_A  TM=3.735E-01  e=6.112E+00  Homo sapiens

Sequence (134 aa):
MTEGNRVVVIAMDGSADADKALDFYSTNLYRENDDIVILHCVHHRSVYTYESIWAPTDPGAISIAFEEESRKGNE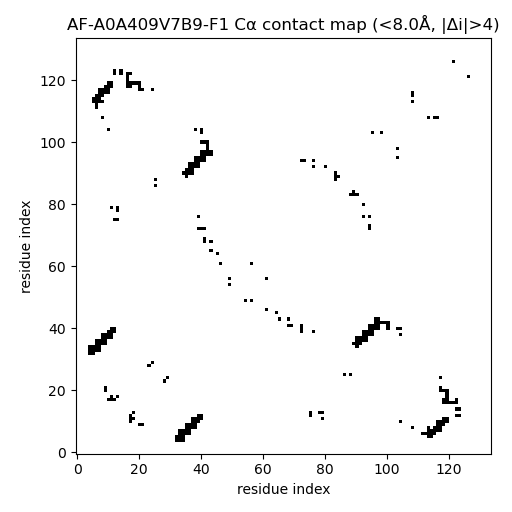VCKAIEQKLKDHNVTARVIKLEGGDPGHTVVHKANDLNAAMIIMGSRGLGTIRRTLLGS